Protein AF-A0A820QU55-F1 (afdb_monomer)

Secondary structure (DSSP, 8-state):
-----PPP-HHHHHHHHHHHS-HHHHTTS---HHHHHHHH-HHHHHHHHHHHHHHHHHHHHHHHHHHHHHHHHHTT-

Foldseek 3Di:
DDDDDDDDDVVLVVVLCVVAVPPVCPPPPDGPLVSCCVRVNDVVSVVVVVVVVVVVVVVVVVVVVVVVVVVVVVVVD

InterPro domains:
  IPR007632 Anoctamin [PTHR12308] (2-71)
  IPR049452 Anoctamin, transmembrane domain [PF04547] (36-72)

Structure (mmCIF, N/CA/C/O backbone):
data_AF-A0A820QU55-F1
#
_entry.id   AF-A0A820QU55-F1
#
loop_
_atom_site.group_PDB
_atom_site.id
_atom_site.type_symbol
_atom_site.label_atom_id
_atom_site.label_alt_id
_atom_site.label_comp_id
_atom_site.label_asym_id
_atom_site.label_entity_id
_atom_site.label_seq_id
_atom_site.pdbx_PDB_ins_code
_atom_site.Cartn_x
_atom_site.Cartn_y
_atom_site.Cartn_z
_atom_site.occupancy
_atom_site.B_iso_or_equiv
_atom_site.auth_seq_id
_atom_site.auth_comp_id
_atom_site.auth_asym_id
_atom_site.auth_atom_id
_atom_site.pdbx_PDB_model_num
ATOM 1 N N . ILE A 1 1 ? -26.912 21.919 8.426 1.00 57.41 1 ILE A N 1
ATOM 2 C CA . ILE A 1 1 ? -26.715 20.584 9.049 1.00 57.41 1 ILE A CA 1
ATOM 3 C C . ILE A 1 1 ? -25.238 20.465 9.427 1.00 57.41 1 ILE A C 1
ATOM 5 O O . ILE A 1 1 ? -24.401 20.678 8.558 1.00 57.41 1 ILE A O 1
ATOM 9 N N . ARG A 1 2 ? -24.912 20.248 10.712 1.00 69.06 2 ARG A N 1
ATOM 10 C CA . ARG A 1 2 ? -23.533 20.007 11.185 1.00 69.06 2 ARG A CA 1
ATOM 11 C C . ARG A 1 2 ? -23.157 18.54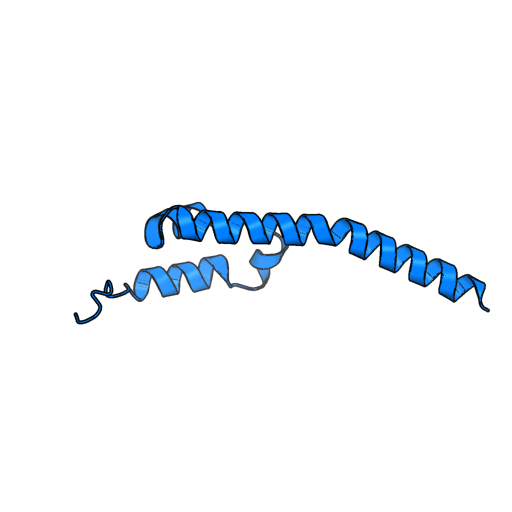4 10.922 1.00 69.06 2 ARG A C 1
ATOM 13 O O . ARG A 1 2 ? -24.014 17.670 10.946 1.00 69.06 2 ARG A O 1
ATOM 20 N N . GLN A 1 3 ? -21.887 18.309 10.628 1.00 75.94 3 GLN A N 1
ATOM 21 C CA . GLN A 1 3 ? -21.335 17.010 10.240 1.00 75.94 3 GLN A CA 1
ATOM 22 C C . GLN A 1 3 ? -21.330 16.066 11.453 1.00 75.94 3 GLN A C 1
ATOM 24 O O . GLN A 1 3 ? -20.879 16.471 12.524 1.00 75.94 3 GLN A O 1
ATOM 29 N N . VAL A 1 4 ? -21.811 14.829 11.296 1.00 77.94 4 VAL A N 1
ATOM 30 C CA . VAL A 1 4 ? -21.697 13.776 12.319 1.00 77.94 4 VAL A CA 1
ATOM 31 C C . VAL A 1 4 ? -20.535 12.877 11.917 1.00 77.94 4 VAL A C 1
ATOM 33 O O . VAL A 1 4 ? -20.639 12.103 10.970 1.00 77.94 4 VAL A O 1
ATOM 36 N N . LEU A 1 5 ? -19.410 13.031 12.610 1.00 81.12 5 LEU A N 1
ATOM 37 C CA . LEU A 1 5 ? -18.206 12.227 12.418 1.00 81.12 5 LEU A CA 1
ATOM 38 C C . LEU A 1 5 ? -18.034 11.303 13.620 1.00 81.12 5 LEU A C 1
ATOM 40 O O . LEU A 1 5 ? -18.188 11.726 14.765 1.00 81.12 5 LEU A O 1
ATOM 44 N N . THR A 1 6 ? -17.688 10.045 13.367 1.00 81.00 6 THR A N 1
ATOM 45 C CA . THR A 1 6 ? -17.333 9.107 14.431 1.00 81.00 6 THR A CA 1
ATOM 46 C C . THR A 1 6 ? -15.992 9.508 15.043 1.00 81.00 6 THR A C 1
ATOM 48 O O . THR A 1 6 ? -15.001 9.706 14.330 1.00 81.00 6 THR A O 1
ATOM 51 N N . LEU A 1 7 ? -15.947 9.614 16.372 1.00 85.69 7 LEU A N 1
ATOM 52 C CA . LEU A 1 7 ? -14.702 9.800 17.113 1.00 85.69 7 LEU A CA 1
ATOM 53 C C . LEU A 1 7 ? -13.801 8.582 16.880 1.00 85.69 7 LEU A C 1
ATOM 55 O O . LEU A 1 7 ? -14.177 7.451 17.177 1.00 85.69 7 LEU A O 1
ATOM 59 N N . HIS A 1 8 ? -12.623 8.818 16.307 1.00 85.50 8 HIS A N 1
ATOM 60 C CA . HIS A 1 8 ? -11.663 7.755 16.037 1.00 85.50 8 HIS A CA 1
ATOM 61 C C . HIS A 1 8 ? -11.050 7.243 17.341 1.00 85.50 8 HIS A C 1
ATOM 63 O O . HIS A 1 8 ? -10.630 8.027 18.195 1.00 85.50 8 HIS A O 1
ATOM 69 N N . ASN A 1 9 ? -10.923 5.923 17.458 1.00 86.50 9 ASN A N 1
ATOM 70 C CA . ASN A 1 9 ? -10.146 5.308 18.527 1.00 86.50 9 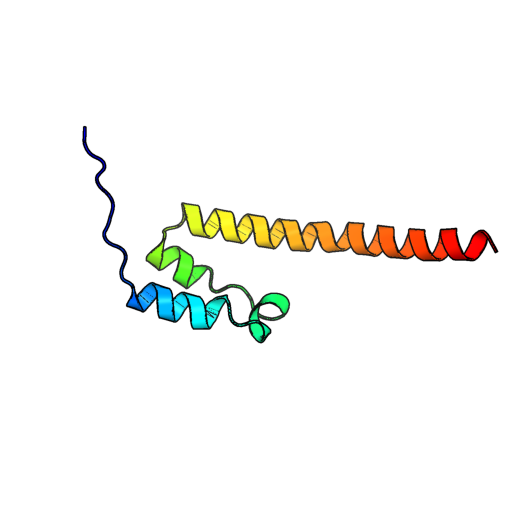ASN A CA 1
ATOM 71 C C . ASN A 1 9 ? -8.650 5.361 18.173 1.00 86.50 9 ASN A C 1
ATOM 73 O O . ASN A 1 9 ? -8.216 4.720 17.212 1.00 86.50 9 ASN A O 1
ATOM 77 N N . LYS A 1 10 ? -7.876 6.130 18.949 1.00 87.88 10 LYS A N 1
ATOM 78 C CA . LYS A 1 10 ? -6.435 6.329 18.735 1.00 87.88 10 LYS A CA 1
ATOM 79 C C . LYS A 1 10 ? -5.602 5.070 18.991 1.00 87.88 10 LYS A C 1
ATOM 81 O O . LYS A 1 10 ? -4.547 4.940 18.380 1.00 87.88 10 LYS A O 1
ATOM 86 N N . GLU A 1 11 ? -6.066 4.150 19.836 1.00 86.94 11 GLU A N 1
ATOM 87 C CA . GLU A 1 11 ? -5.331 2.920 20.162 1.00 86.94 11 GLU A CA 1
ATOM 88 C C . GLU A 1 11 ? -5.346 1.918 19.007 1.00 86.94 11 GLU A C 1
ATOM 90 O O . GLU A 1 11 ? -4.324 1.335 18.655 1.00 86.94 11 GLU A O 1
ATOM 95 N N . ILE A 1 12 ? -6.489 1.769 18.334 1.00 84.06 12 ILE A N 1
ATOM 96 C CA . ILE A 1 12 ? -6.580 0.894 17.156 1.00 84.06 12 ILE A CA 1
ATOM 97 C C . ILE A 1 12 ? -5.740 1.465 16.006 1.00 84.06 12 ILE A C 1
ATOM 99 O O . ILE A 1 12 ? -5.073 0.725 15.287 1.00 84.06 12 ILE A O 1
ATOM 103 N N . LEU A 1 13 ? -5.713 2.794 15.862 1.00 85.56 13 LEU A N 1
ATOM 104 C CA . LEU A 1 13 ? -4.884 3.463 14.860 1.00 85.56 13 LEU A CA 1
ATOM 105 C C . LEU A 1 13 ? -3.386 3.303 15.129 1.00 85.56 13 LEU A C 1
ATOM 107 O O . LEU A 1 13 ? -2.634 3.101 14.176 1.00 85.56 13 LEU A O 1
ATOM 111 N N . SER A 1 14 ? -2.936 3.388 16.386 1.00 84.56 14 SER A N 1
ATOM 112 C CA . SER A 1 14 ? -1.524 3.160 16.712 1.00 84.56 14 SER A CA 1
ATOM 113 C C . SER A 1 14 ? -1.130 1.711 16.429 1.00 84.56 14 SER A C 1
ATOM 115 O O . SER A 1 14 ? -0.120 1.490 15.766 1.00 84.56 14 SER A O 1
ATOM 117 N N . HIS A 1 15 ? -1.968 0.738 16.802 1.00 84.38 15 HIS A N 1
ATOM 118 C CA . HIS A 1 15 ? -1.744 -0.674 16.488 1.00 84.38 15 HIS A CA 1
ATOM 119 C C . HIS A 1 15 ? -1.688 -0.939 14.974 1.00 84.38 15 HIS A C 1
ATOM 121 O O . HIS A 1 15 ? -0.766 -1.599 14.483 1.00 84.38 15 HIS A O 1
ATOM 127 N N . LEU A 1 16 ? -2.639 -0.387 14.210 1.00 83.31 16 LEU A N 1
ATOM 128 C CA . LEU A 1 16 ? -2.648 -0.477 12.749 1.00 83.31 16 LEU A CA 1
ATOM 129 C C . LEU A 1 16 ? -1.393 0.158 12.151 1.00 83.31 16 LEU A C 1
ATOM 131 O O . LEU A 1 16 ? -0.791 -0.431 11.262 1.00 83.31 16 LEU A O 1
ATOM 135 N N . ARG A 1 17 ? -0.953 1.317 12.650 1.00 81.88 17 ARG A N 1
ATOM 136 C CA . ARG A 1 17 ? 0.259 1.991 12.167 1.00 81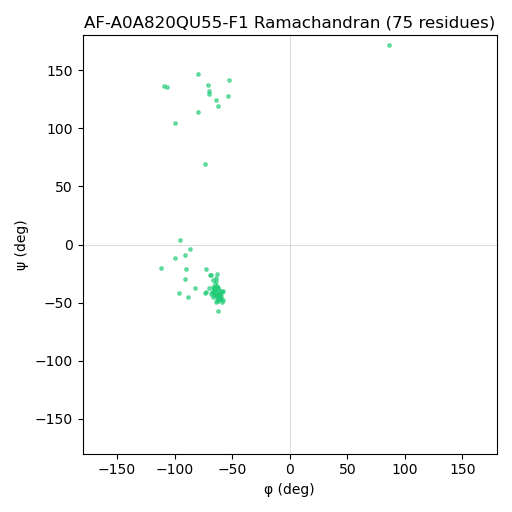.88 17 ARG A CA 1
ATOM 137 C C . ARG A 1 17 ? 1.511 1.147 12.398 1.00 81.88 17 ARG A C 1
ATOM 139 O O . ARG A 1 17 ? 2.278 0.959 11.458 1.00 81.88 17 ARG A O 1
ATOM 146 N N . GLU A 1 18 ? 1.701 0.616 13.603 1.00 79.81 18 GLU A N 1
ATOM 147 C CA . GLU A 1 18 ? 2.854 -0.239 13.917 1.00 79.81 18 GLU A CA 1
ATOM 148 C C . GLU A 1 18 ? 2.831 -1.550 13.114 1.00 79.81 18 GLU A C 1
ATOM 150 O O . GLU A 1 18 ? 3.872 -2.051 12.702 1.00 79.81 18 GLU A O 1
ATOM 155 N N . THR A 1 19 ? 1.648 -2.099 12.825 1.00 76.25 19 THR A N 1
ATOM 156 C CA . THR A 1 19 ? 1.529 -3.374 12.098 1.00 76.25 19 THR A CA 1
ATOM 157 C C . THR A 1 19 ? 1.635 -3.206 10.578 1.00 76.25 19 THR A C 1
ATOM 159 O O . THR A 1 19 ? 2.210 -4.063 9.901 1.00 76.25 19 THR A O 1
ATOM 162 N N . TRP A 1 20 ? 1.082 -2.117 10.035 1.00 72.25 20 TRP A N 1
ATOM 163 C CA . TRP A 1 20 ? 0.943 -1.865 8.596 1.00 72.25 20 TRP A CA 1
ATOM 164 C C . TRP A 1 20 ? 2.063 -0.999 8.004 1.00 72.25 20 TRP A C 1
ATOM 166 O O . TRP A 1 20 ? 2.533 -1.297 6.908 1.00 72.25 20 TRP A O 1
ATOM 176 N N . VAL A 1 21 ? 2.496 0.060 8.700 1.00 70.00 21 VAL A N 1
ATOM 177 C CA . VAL A 1 21 ? 3.414 1.088 8.158 1.00 70.00 21 VAL A CA 1
ATOM 178 C C . VAL A 1 21 ? 4.885 0.742 8.415 1.00 70.00 21 VAL A C 1
ATOM 180 O O . VAL A 1 21 ? 5.783 1.372 7.859 1.00 70.00 21 VAL A O 1
ATOM 183 N N . TRP A 1 22 ? 5.166 -0.288 9.217 1.00 70.75 22 TRP A N 1
ATOM 184 C CA . TRP A 1 22 ? 6.543 -0.652 9.530 1.00 70.75 22 TRP A CA 1
ATOM 185 C C . TRP A 1 22 ? 7.307 -1.101 8.266 1.00 70.75 22 TRP A C 1
ATOM 187 O O . TRP A 1 22 ? 6.887 -2.044 7.582 1.00 70.75 22 TRP A O 1
ATOM 197 N N . PRO A 1 23 ? 8.451 -0.466 7.943 1.00 57.88 23 PRO A N 1
ATOM 198 C CA . PRO A 1 23 ? 9.054 -0.495 6.606 1.00 57.88 23 PRO A CA 1
ATOM 199 C C . PRO A 1 23 ? 9.493 -1.890 6.144 1.00 57.88 23 PRO A C 1
ATOM 201 O O . PRO A 1 23 ? 9.496 -2.166 4.945 1.00 57.88 23 PRO A O 1
ATOM 204 N N . LYS A 1 24 ? 9.796 -2.814 7.071 1.00 58.50 24 LYS A N 1
ATOM 205 C CA . LYS A 1 24 ? 10.133 -4.204 6.714 1.00 58.50 24 LYS A CA 1
ATOM 206 C C . LYS A 1 24 ? 8.943 -5.010 6.179 1.00 58.50 24 LYS A C 1
ATOM 208 O O . LYS A 1 24 ? 9.155 -5.954 5.424 1.00 58.50 24 LYS A O 1
ATOM 213 N N . LYS A 1 25 ? 7.702 -4.667 6.546 1.00 58.25 25 LYS A N 1
ATOM 214 C CA . LYS A 1 25 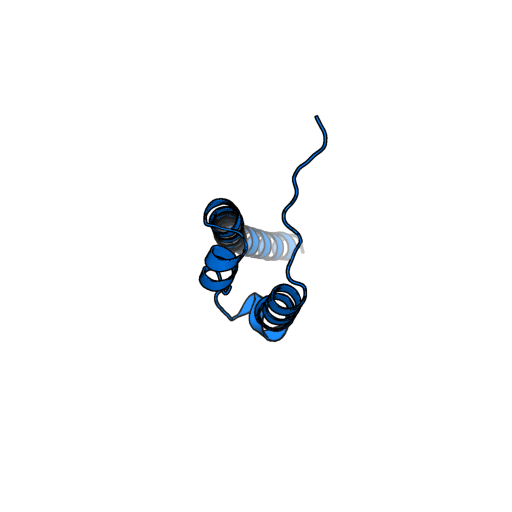? 6.500 -5.410 6.128 1.00 58.25 25 LYS A CA 1
ATOM 215 C C . LYS A 1 25 ? 5.893 -4.902 4.822 1.00 58.25 25 LYS A C 1
ATOM 217 O O . LYS A 1 25 ? 5.211 -5.671 4.154 1.00 58.25 25 LYS A O 1
ATOM 222 N N . PHE A 1 26 ? 6.175 -3.662 4.425 1.00 60.59 26 PHE A N 1
ATOM 223 C CA . PHE A 1 26 ? 5.535 -3.016 3.274 1.00 60.59 26 PHE A CA 1
ATOM 224 C C . PHE A 1 26 ? 5.758 -3.753 1.941 1.00 60.59 26 PHE A C 1
ATOM 226 O O . PHE A 1 26 ? 4.835 -3.885 1.142 1.00 60.59 26 PHE A O 1
ATOM 233 N N . PHE A 1 27 ? 6.968 -4.274 1.715 1.00 59.84 27 PHE A N 1
ATOM 234 C CA . PHE A 1 27 ? 7.318 -4.944 0.456 1.00 59.84 27 PHE A CA 1
ATOM 235 C C . PHE A 1 27 ? 7.061 -6.457 0.467 1.00 59.84 27 PHE A C 1
ATOM 237 O O . PHE A 1 27 ? 6.767 -7.032 -0.579 1.00 59.84 27 PHE A O 1
ATOM 244 N N . PHE A 1 28 ? 7.153 -7.104 1.634 1.00 57.62 28 PHE A N 1
ATOM 245 C CA . PHE A 1 28 ? 7.152 -8.569 1.744 1.00 57.62 28 PHE A CA 1
ATOM 246 C C . PHE A 1 28 ? 5.908 -9.164 2.406 1.00 57.62 28 PHE A C 1
ATOM 248 O O . PHE A 1 28 ? 5.628 -10.345 2.227 1.00 57.62 28 PHE A O 1
ATOM 255 N N . THR A 1 29 ? 5.146 -8.389 3.178 1.00 60.28 29 THR A N 1
ATOM 256 C CA . THR A 1 29 ? 3.992 -8.903 3.925 1.00 60.28 29 THR A CA 1
ATOM 257 C C . THR A 1 29 ? 2.692 -8.448 3.271 1.00 60.28 29 THR A C 1
ATOM 259 O O . THR A 1 29 ? 2.548 -7.293 2.874 1.00 60.28 29 THR A O 1
ATOM 262 N N . ARG A 1 30 ? 1.725 -9.367 3.142 1.00 67.31 30 ARG A N 1
ATOM 263 C CA . ARG A 1 30 ? 0.348 -9.024 2.753 1.00 67.31 30 ARG A CA 1
ATOM 264 C C . ARG A 1 30 ? -0.158 -7.938 3.709 1.00 67.31 30 ARG A C 1
ATOM 266 O O . ARG A 1 30 ? -0.066 -8.118 4.921 1.00 67.31 30 ARG A O 1
ATOM 273 N N . GLN A 1 31 ? -0.669 -6.826 3.176 1.00 75.00 31 GLN A N 1
ATOM 274 C CA . GLN A 1 31 ? -1.295 -5.792 4.007 1.00 75.0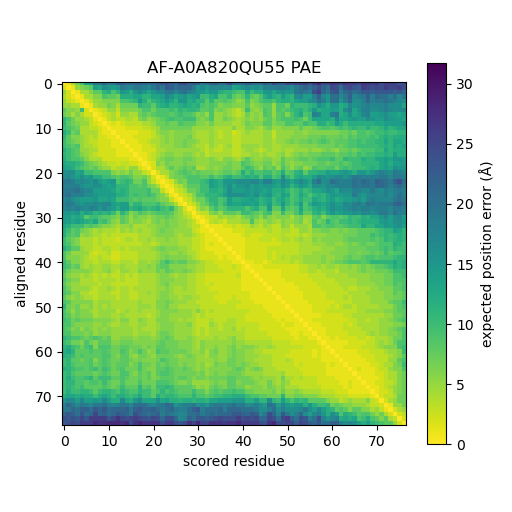0 31 GLN A CA 1
ATOM 275 C C . GLN A 1 31 ? -2.376 -6.430 4.902 1.00 75.00 31 GLN A C 1
ATOM 277 O O . GLN A 1 31 ? -3.085 -7.323 4.424 1.00 75.00 31 GLN A O 1
ATOM 282 N N . PRO A 1 32 ? -2.529 -5.995 6.166 1.00 80.19 32 PRO A N 1
ATOM 283 C CA . PRO A 1 32 ? -3.579 -6.479 7.059 1.00 80.19 32 PRO A CA 1
ATOM 284 C C . PRO A 1 32 ? -4.946 -5.900 6.646 1.00 80.19 32 PRO A C 1
ATOM 286 O O . PRO A 1 32 ? -5.518 -5.038 7.307 1.00 80.19 32 PRO A O 1
ATOM 289 N N . ILE A 1 33 ? -5.458 -6.347 5.495 1.00 81.12 33 ILE A N 1
ATOM 290 C CA . ILE A 1 33 ? -6.706 -5.850 4.891 1.00 81.12 33 ILE A CA 1
ATOM 291 C C . ILE A 1 33 ? -7.904 -6.158 5.795 1.00 81.12 33 ILE A C 1
ATOM 293 O O . ILE A 1 33 ? -8.847 -5.373 5.833 1.00 81.12 33 ILE A O 1
ATOM 297 N N . GLU A 1 34 ? -7.856 -7.259 6.547 1.00 83.62 34 GLU A N 1
ATOM 298 C CA . GLU A 1 34 ? -8.934 -7.652 7.456 1.00 83.62 34 GLU A CA 1
ATOM 299 C C . GLU A 1 34 ? -9.064 -6.694 8.650 1.00 83.62 34 GLU A C 1
ATOM 301 O O . GLU A 1 34 ? -10.166 -6.237 8.945 1.00 83.62 34 GLU A O 1
ATOM 306 N N . ASP A 1 35 ? -7.946 -6.271 9.246 1.00 85.38 35 ASP A N 1
ATOM 307 C CA . ASP A 1 35 ? -7.948 -5.297 10.347 1.00 85.38 35 ASP A CA 1
ATOM 308 C C . ASP A 1 35 ? -8.440 -3.917 9.866 1.00 85.38 35 ASP A C 1
ATOM 310 O O . ASP A 1 35 ? -9.213 -3.231 10.541 1.00 85.38 35 ASP A O 1
ATOM 314 N N . ILE A 1 36 ? -8.054 -3.527 8.643 1.00 86.31 36 ILE A N 1
ATOM 315 C CA . ILE A 1 36 ? -8.544 -2.307 7.979 1.00 86.31 36 ILE A CA 1
ATOM 316 C C . ILE A 1 36 ? -10.048 -2.421 7.703 1.00 86.31 36 ILE A C 1
ATOM 318 O O . ILE A 1 36 ? -10.788 -1.461 7.916 1.00 86.31 36 ILE A O 1
ATOM 322 N N . ARG A 1 37 ? -10.523 -3.592 7.262 1.00 88.81 37 ARG A N 1
ATOM 323 C CA . ARG A 1 37 ? -11.943 -3.869 7.003 1.00 88.81 37 ARG A CA 1
ATOM 324 C C . ARG A 1 37 ? -12.771 -3.790 8.278 1.00 88.81 37 ARG A C 1
ATOM 326 O O . ARG A 1 37 ? -13.879 -3.263 8.225 1.00 88.81 37 ARG A O 1
ATOM 333 N N . GLN A 1 38 ? -12.252 -4.280 9.399 1.00 88.69 38 GLN A N 1
ATOM 334 C CA . GLN A 1 38 ? -12.956 -4.263 10.677 1.00 88.69 38 GLN A CA 1
ATOM 335 C C . GLN A 1 38 ? -13.076 -2.846 11.260 1.00 88.69 38 GLN A C 1
ATOM 337 O O . GLN A 1 38 ? -14.123 -2.513 11.810 1.00 88.69 38 GLN A O 1
ATOM 342 N N . TYR A 1 39 ? -12.051 -1.997 11.110 1.00 89.00 39 TYR A N 1
ATOM 343 C CA . TYR A 1 39 ? -12.059 -0.635 11.663 1.00 89.00 39 TYR A CA 1
ATOM 344 C C . TYR A 1 39 ? -12.667 0.420 10.723 1.00 89.00 39 TYR A C 1
ATOM 346 O O . TYR A 1 39 ? -13.467 1.247 11.153 1.00 89.00 39 TYR A O 1
ATOM 354 N N . PHE A 1 40 ? -12.308 0.398 9.435 1.00 87.62 40 PHE A N 1
ATOM 355 C CA . PHE A 1 40 ? -12.748 1.387 8.441 1.00 87.62 40 PHE A CA 1
ATOM 356 C C . PHE A 1 40 ? -13.916 0.904 7.569 1.00 87.62 40 PHE A C 1
ATOM 358 O O . PHE A 1 40 ? -14.526 1.687 6.841 1.00 87.62 40 PHE A O 1
ATOM 365 N N . GLY A 1 41 ? -14.247 -0.384 7.619 1.00 90.62 41 GLY A N 1
ATOM 366 C CA . GLY A 1 41 ? -15.286 -0.978 6.789 1.00 90.62 41 GLY A CA 1
ATOM 367 C C . GLY A 1 41 ? -14.796 -1.426 5.410 1.00 90.62 41 GLY A C 1
ATOM 368 O O . GLY A 1 41 ? -13.679 -1.159 4.959 1.00 90.62 41 GLY A O 1
ATOM 369 N N . VAL A 1 42 ? -15.688 -2.121 4.703 1.00 91.94 42 VAL A N 1
ATOM 370 C CA . VAL A 1 42 ? -15.378 -2.814 3.440 1.00 91.94 42 VAL A CA 1
ATOM 371 C C . VAL A 1 42 ? -14.989 -1.853 2.313 1.00 91.94 42 VAL A C 1
ATOM 373 O O . VAL A 1 42 ? -14.100 -2.172 1.530 1.00 91.94 42 VAL A O 1
ATOM 376 N N . LYS A 1 43 ? -15.604 -0.664 2.233 1.00 91.56 43 LYS A N 1
ATOM 377 C CA . LYS A 1 43 ? -15.346 0.298 1.142 1.00 91.56 43 LYS A CA 1
ATOM 378 C C . LYS A 1 43 ? -13.891 0.777 1.126 1.00 91.56 43 LYS A C 1
ATOM 380 O O . LYS A 1 43 ? -13.257 0.796 0.076 1.00 91.56 43 LYS A O 1
ATOM 385 N N . ILE A 1 44 ? -13.364 1.131 2.296 1.00 91.19 44 ILE A N 1
ATOM 386 C CA . ILE A 1 44 ? -11.993 1.628 2.451 1.00 91.19 44 ILE A CA 1
ATOM 387 C C . ILE A 1 44 ? -10.993 0.477 2.296 1.00 91.19 44 ILE A C 1
ATOM 389 O O . ILE A 1 44 ? -10.001 0.619 1.586 1.00 91.19 44 ILE A O 1
ATOM 393 N N . ALA A 1 45 ? -11.287 -0.696 2.866 1.00 90.06 45 ALA A N 1
ATOM 394 C CA . ALA A 1 45 ? -10.459 -1.887 2.682 1.00 90.06 45 ALA A CA 1
ATOM 395 C C . ALA A 1 45 ? -10.333 -2.301 1.202 1.00 90.06 45 ALA A C 1
ATOM 397 O O . ALA A 1 45 ? -9.241 -2.637 0.741 1.00 90.06 45 ALA A O 1
ATOM 398 N N . LEU A 1 46 ? -11.426 -2.224 0.434 1.00 91.38 46 LEU A N 1
ATOM 399 C CA . LEU A 1 46 ? -11.426 -2.537 -0.995 1.00 91.38 46 LEU A CA 1
ATOM 400 C C . LEU A 1 46 ? -10.585 -1.542 -1.805 1.00 91.38 46 LEU A C 1
ATOM 402 O O . LEU A 1 46 ? -9.840 -1.960 -2.687 1.00 91.38 46 LEU A O 1
ATOM 406 N N . TYR A 1 47 ? -10.653 -0.248 -1.481 1.00 91.62 47 TYR A N 1
ATOM 407 C CA . TYR A 1 47 ? -9.816 0.781 -2.104 1.00 91.62 47 TYR A CA 1
ATOM 408 C C . TYR A 1 47 ? -8.317 0.484 -1.930 1.00 91.62 47 TYR A C 1
ATOM 410 O O . TYR A 1 47 ? -7.563 0.480 -2.905 1.00 91.62 47 TYR A O 1
ATOM 418 N N . PHE A 1 48 ? -7.884 0.150 -0.710 1.00 88.00 48 PHE A N 1
ATOM 419 C CA . PHE A 1 48 ? -6.487 -0.213 -0.449 1.00 88.00 48 PHE A CA 1
ATOM 420 C C . PHE A 1 48 ? -6.072 -1.522 -1.137 1.00 88.00 48 PHE A C 1
ATOM 422 O O . PHE A 1 48 ? -4.958 -1.618 -1.662 1.00 88.00 48 PHE A O 1
ATOM 429 N N . CYS A 1 49 ? -6.969 -2.510 -1.192 1.00 89.38 49 CYS A N 1
ATOM 430 C CA . CYS A 1 49 ? -6.752 -3.750 -1.937 1.00 89.38 49 CYS A CA 1
ATOM 431 C C . CYS A 1 49 ? -6.531 -3.473 -3.434 1.00 89.38 49 CYS A C 1
ATOM 433 O O . CYS A 1 49 ? -5.556 -3.949 -4.020 1.00 89.38 49 CYS A O 1
ATOM 435 N N . TRP A 1 50 ? -7.385 -2.637 -4.028 1.00 91.31 50 TRP A N 1
ATOM 436 C CA . TRP A 1 50 ? -7.304 -2.248 -5.433 1.00 91.31 50 TRP A CA 1
ATOM 437 C C . TRP A 1 50 ? -5.990 -1.542 -5.772 1.00 91.31 50 TRP A C 1
ATOM 439 O O . TRP A 1 50 ? -5.333 -1.894 -6.750 1.00 91.31 50 TRP A O 1
ATOM 449 N N . ILE A 1 51 ? -5.5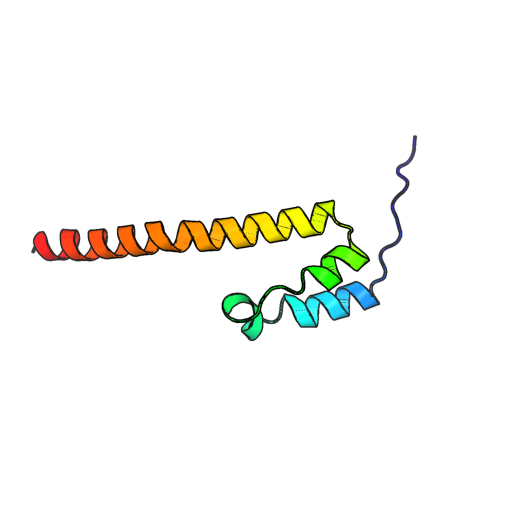51 -0.592 -4.944 1.00 90.12 51 ILE A N 1
ATOM 450 C CA . ILE A 1 51 ? -4.274 0.107 -5.158 1.00 90.12 51 ILE A CA 1
ATOM 451 C C . ILE A 1 51 ? -3.100 -0.863 -5.068 1.00 90.12 51 ILE A C 1
ATOM 453 O O . ILE A 1 51 ? -2.209 -0.837 -5.912 1.00 90.12 51 ILE A O 1
ATOM 457 N N . SER A 1 52 ? -3.109 -1.753 -4.077 1.00 87.06 52 SER A N 1
ATOM 458 C CA . SER A 1 52 ? -2.048 -2.748 -3.901 1.00 87.06 52 SER A CA 1
ATOM 459 C C . SER A 1 52 ? -1.961 -3.708 -5.088 1.00 87.06 52 SER A C 1
ATOM 461 O O . SER A 1 52 ? -0.866 -4.091 -5.503 1.00 87.06 52 SER A O 1
ATOM 463 N N . PHE A 1 53 ? -3.109 -4.077 -5.656 1.00 88.38 53 PHE A N 1
ATOM 464 C CA . PHE A 1 53 ? -3.194 -4.846 -6.891 1.00 88.38 53 PHE A CA 1
ATOM 465 C C . PHE A 1 53 ? -2.624 -4.061 -8.080 1.00 88.38 53 PHE A C 1
ATOM 467 O O . PHE A 1 53 ? -1.756 -4.571 -8.789 1.00 88.38 53 PHE A O 1
ATOM 474 N N . TYR A 1 54 ? -3.041 -2.807 -8.257 1.00 90.81 54 TYR A N 1
ATOM 475 C CA . TYR A 1 54 ? -2.602 -1.966 -9.368 1.00 90.81 54 TYR A CA 1
ATOM 476 C C . TYR A 1 54 ? -1.089 -1.702 -9.332 1.00 90.81 54 TYR A C 1
ATOM 478 O O . TYR A 1 54 ? -0.408 -1.886 -10.335 1.00 90.81 54 TYR A O 1
ATOM 486 N N . THR A 1 55 ? -0.520 -1.387 -8.165 1.00 89.69 55 THR A N 1
ATOM 487 C CA . THR A 1 55 ? 0.933 -1.205 -7.993 1.00 89.69 55 THR A CA 1
ATOM 488 C C . THR A 1 55 ? 1.721 -2.458 -8.386 1.00 89.69 55 THR A C 1
ATOM 490 O O . THR A 1 55 ? 2.765 -2.358 -9.031 1.00 89.69 55 THR A O 1
ATOM 493 N N . LYS A 1 56 ? 1.218 -3.654 -8.050 1.00 87.31 56 LYS A N 1
ATOM 494 C CA . LYS A 1 56 ? 1.834 -4.923 -8.472 1.00 87.31 56 LYS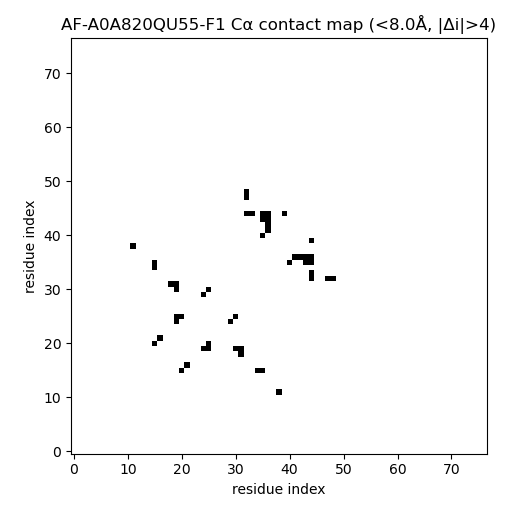 A CA 1
ATOM 495 C C . LYS A 1 56 ? 1.713 -5.133 -9.982 1.00 87.31 56 LYS A C 1
ATOM 497 O O . LYS A 1 56 ? 2.687 -5.546 -10.605 1.00 87.31 56 LYS A O 1
ATOM 502 N N . ALA A 1 57 ? 0.562 -4.811 -10.569 1.00 91.56 57 ALA A N 1
ATOM 503 C CA . ALA A 1 57 ? 0.355 -4.892 -12.011 1.00 91.56 57 ALA A CA 1
ATOM 504 C C . ALA A 1 57 ? 1.286 -3.942 -12.785 1.00 91.56 57 ALA A C 1
ATOM 506 O O . ALA A 1 57 ? 1.818 -4.338 -13.815 1.00 91.56 57 ALA A O 1
ATOM 507 N N . LEU A 1 58 ? 1.551 -2.736 -12.263 1.00 91.31 58 LEU A N 1
ATOM 508 C CA . LEU A 1 58 ? 2.466 -1.754 -12.866 1.00 91.31 58 LEU A CA 1
ATOM 509 C C . LEU A 1 58 ? 3.945 -2.133 -12.741 1.00 91.31 58 LEU A C 1
ATOM 511 O O . LEU A 1 58 ? 4.765 -1.665 -13.529 1.00 91.31 58 LEU A O 1
ATOM 515 N N . CYS A 1 59 ? 4.300 -2.997 -11.792 1.00 91.00 59 CYS A N 1
ATOM 516 C CA . CYS A 1 59 ? 5.675 -3.460 -11.636 1.00 91.00 59 CYS A CA 1
ATOM 517 C C . CYS A 1 59 ? 6.160 -4.239 -12.876 1.00 91.00 59 CYS A C 1
ATOM 519 O O . CYS A 1 59 ? 7.306 -4.078 -13.287 1.00 91.00 59 CYS A O 1
ATOM 521 N N . LEU A 1 60 ? 5.279 -5.008 -13.528 1.00 89.88 60 LEU A N 1
ATOM 522 C CA . LEU A 1 60 ? 5.601 -5.763 -14.747 1.00 89.88 60 LEU A CA 1
ATOM 523 C C . LEU A 1 60 ? 6.015 -4.868 -15.936 1.00 89.88 60 LEU A C 1
ATOM 525 O O . LEU A 1 60 ? 7.128 -5.044 -16.436 1.00 89.88 60 LEU A O 1
ATOM 529 N N . PRO A 1 61 ? 5.198 -3.894 -16.394 1.00 94.88 61 PRO A N 1
ATOM 530 C CA . PRO A 1 61 ? 5.595 -2.994 -17.473 1.00 94.88 61 PRO A CA 1
ATOM 531 C C . PRO A 1 61 ? 6.751 -2.075 -17.069 1.00 94.88 61 PRO A C 1
ATOM 533 O O . PRO A 1 61 ? 7.565 -1.740 -17.924 1.00 94.88 61 PRO A O 1
ATOM 536 N N . ALA A 1 62 ? 6.879 -1.706 -15.788 1.00 94.62 62 ALA A N 1
ATOM 537 C CA . ALA A 1 62 ? 8.027 -0.938 -15.312 1.00 94.62 62 ALA A CA 1
ATOM 538 C C . ALA A 1 62 ? 9.341 -1.721 -15.478 1.00 94.62 62 ALA A C 1
ATOM 540 O O . ALA A 1 62 ? 10.300 -1.191 -16.035 1.00 94.62 62 ALA A O 1
ATOM 541 N N . LEU A 1 63 ? 9.378 -2.995 -15.068 1.00 94.94 63 LEU A N 1
ATOM 542 C CA . LEU A 1 63 ? 10.540 -3.866 -15.275 1.00 94.94 63 LEU A CA 1
ATOM 543 C C . LEU A 1 63 ? 10.845 -4.053 -16.764 1.00 94.94 63 LEU A C 1
ATOM 545 O O . LEU A 1 63 ? 12.000 -3.946 -17.168 1.00 94.94 63 LEU A O 1
ATOM 549 N N . TYR A 1 64 ? 9.820 -4.272 -17.587 1.00 95.56 64 TYR A N 1
ATOM 550 C CA . TYR A 1 64 ? 9.982 -4.400 -19.034 1.00 95.56 64 TYR A CA 1
ATOM 551 C C . TYR A 1 64 ? 10.564 -3.128 -19.675 1.00 95.56 64 TYR A C 1
ATOM 553 O O . TYR A 1 64 ? 11.513 -3.203 -20.454 1.00 95.56 64 TYR A O 1
ATOM 561 N N . GLY A 1 65 ? 10.058 -1.952 -19.292 1.00 94.81 65 GLY A N 1
ATOM 562 C CA . GLY A 1 65 ? 10.572 -0.662 -19.752 1.00 94.81 65 GLY A CA 1
ATOM 563 C C . GLY A 1 65 ? 12.024 -0.421 -19.337 1.00 94.81 65 GLY A C 1
ATOM 564 O O . GLY A 1 65 ? 12.826 0.018 -20.156 1.00 94.81 65 GLY A O 1
ATOM 565 N N . ILE A 1 66 ? 12.390 -0.778 -18.101 1.00 95.25 66 ILE A N 1
ATOM 566 C CA . ILE A 1 66 ? 13.775 -0.700 -17.613 1.00 95.25 66 ILE A CA 1
ATOM 567 C C . ILE A 1 66 ? 14.690 -1.602 -18.450 1.00 95.25 66 ILE A C 1
ATOM 569 O O . ILE A 1 66 ? 15.753 -1.164 -18.885 1.00 95.25 66 ILE A O 1
ATOM 573 N N . ILE A 1 67 ? 14.271 -2.841 -18.720 1.00 94.25 67 ILE A N 1
ATOM 574 C CA . ILE A 1 67 ? 15.034 -3.791 -19.536 1.00 94.25 67 ILE A CA 1
ATOM 575 C C . ILE A 1 67 ? 15.287 -3.217 -20.939 1.00 94.25 67 ILE A C 1
ATOM 577 O O . ILE A 1 67 ? 16.432 -3.187 -21.391 1.00 94.25 67 ILE A O 1
ATOM 581 N N . ILE A 1 68 ? 14.248 -2.708 -21.608 1.00 94.12 68 ILE A N 1
ATOM 582 C CA . ILE A 1 68 ? 14.376 -2.092 -22.939 1.00 94.12 68 ILE A CA 1
ATOM 583 C C . ILE A 1 68 ? 15.292 -0.870 -22.904 1.00 94.12 68 ILE A C 1
ATOM 585 O O . ILE A 1 68 ? 16.122 -0.709 -23.800 1.00 94.12 68 ILE A O 1
ATOM 589 N N . TRP A 1 69 ? 15.153 -0.014 -21.890 1.00 92.88 69 TRP A N 1
ATOM 590 C CA . TRP A 1 69 ? 15.972 1.185 -21.738 1.00 92.88 69 TRP A CA 1
ATOM 591 C C . TRP A 1 69 ? 17.460 0.837 -21.635 1.00 92.88 69 TRP A C 1
ATOM 593 O O . TRP A 1 69 ? 18.276 1.423 -22.345 1.00 92.88 69 TRP A O 1
ATOM 603 N N . PHE A 1 70 ? 17.811 -0.181 -20.841 1.00 92.81 70 PHE A N 1
ATOM 604 C CA . PHE A 1 70 ? 19.190 -0.660 -20.742 1.00 92.81 70 PHE A CA 1
ATOM 605 C C . PHE A 1 70 ? 19.710 -1.248 -22.060 1.00 92.81 70 PHE A C 1
ATOM 607 O O . PHE A 1 70 ? 20.831 -0.930 -22.453 1.00 92.81 70 PHE A O 1
ATOM 614 N N . TYR A 1 71 ? 18.926 -2.077 -22.759 1.00 89.88 71 TYR A N 1
ATOM 615 C CA . TYR A 1 71 ? 19.350 -2.653 -24.043 1.00 89.88 71 TYR A CA 1
ATOM 616 C C . TYR A 1 71 ? 19.521 -1.595 -25.134 1.00 89.88 71 TYR A C 1
ATOM 618 O O . TYR A 1 71 ? 20.516 -1.607 -25.853 1.00 89.88 71 TYR A O 1
ATOM 626 N N . THR A 1 72 ? 18.581 -0.659 -25.232 1.00 87.12 72 THR A N 1
ATOM 627 C CA . THR A 1 72 ? 18.627 0.421 -26.223 1.00 87.12 72 THR A CA 1
ATOM 628 C C . THR A 1 72 ? 19.791 1.362 -25.937 1.00 87.12 72 THR A C 1
ATOM 630 O O . THR A 1 72 ? 20.555 1.664 -26.846 1.00 87.12 72 THR A O 1
ATOM 633 N N . GLY A 1 73 ? 19.985 1.760 -24.674 1.00 77.81 73 GLY A N 1
ATOM 634 C CA . GLY A 1 73 ? 21.115 2.594 -24.265 1.00 77.81 73 GLY A CA 1
ATOM 635 C C . GLY A 1 73 ? 22.464 1.927 -24.538 1.00 77.81 73 GLY A C 1
ATOM 636 O O . GLY A 1 73 ? 23.363 2.574 -25.054 1.00 77.81 73 GLY A O 1
ATOM 637 N N . ARG A 1 74 ? 22.600 0.617 -24.284 1.00 69.62 74 ARG A N 1
ATOM 638 C CA . ARG A 1 74 ? 23.819 -0.156 -24.598 1.00 69.62 74 ARG A CA 1
ATOM 639 C C . ARG A 1 74 ? 24.123 -0.235 -26.094 1.00 69.62 74 ARG A C 1
ATOM 641 O O . ARG A 1 74 ? 25.287 -0.366 -26.436 1.00 69.62 74 ARG A O 1
ATOM 648 N N . ASN A 1 75 ? 23.107 -0.179 -26.954 1.00 68.88 75 ASN A N 1
ATOM 649 C CA . ASN A 1 75 ? 23.249 -0.304 -28.406 1.00 68.88 75 ASN A CA 1
ATOM 650 C C . ASN A 1 75 ? 23.550 1.037 -29.111 1.00 68.88 75 ASN A C 1
ATOM 652 O O . ASN A 1 75 ? 23.710 1.057 -30.327 1.00 68.88 75 ASN A O 1
ATOM 656 N N . GLN A 1 76 ? 23.581 2.157 -28.374 1.00 60.94 76 GLN A N 1
ATOM 657 C CA . GLN A 1 76 ? 23.967 3.476 -28.896 1.00 60.94 76 GLN A CA 1
ATOM 658 C C . GLN A 1 76 ? 25.452 3.827 -28.661 1.00 60.94 76 GLN A C 1
ATOM 660 O O . GLN A 1 76 ? 25.856 4.938 -29.007 1.00 60.94 76 GLN A O 1
ATOM 665 N N . TYR A 1 77 ? 26.249 2.905 -28.102 1.00 49.72 77 TYR A N 1
ATOM 666 C CA . TYR A 1 77 ? 27.707 3.019 -27.945 1.00 49.72 77 TYR A CA 1
ATOM 667 C C . TYR A 1 77 ? 28.429 1.964 -28.780 1.00 49.72 77 TYR A C 1
ATOM 669 O O . TYR A 1 77 ? 27.969 0.799 -28.761 1.00 49.72 77 TYR A O 1
#

pLDDT: mean 82.16, std 11.63, range [49.72, 95.56]

Sequence (77 aa):
IRQVLTLHNKEILSHLRETWVWPKKFFFTRQPIEDIRQYFGVKIALYFCWISFYTKALCLPALYGIIIWFYTGRNQY

Radius of gyration: 19.4 Å; Cα contact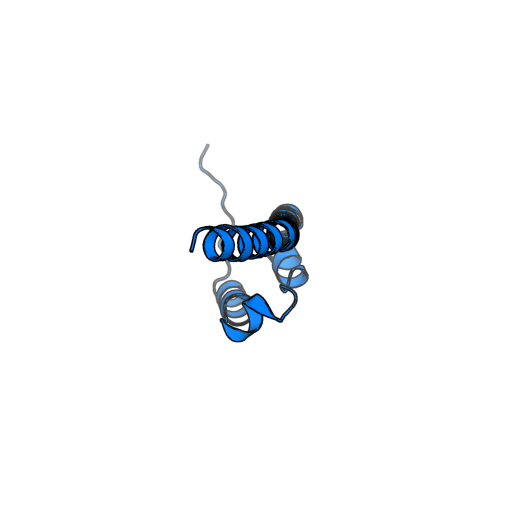s (8 Å, |Δi|>4): 25; chains: 1; bounding box: 54×30×49 Å

Solvent-accessible surface area (backbone atoms only — not comparable to full-atom values): 4683 Å² total; per-residue (Å²): 136,83,86,90,74,84,83,78,64,66,66,64,50,51,53,48,42,64,69,52,66,38,77,80,37,63,86,75,43,81,74,6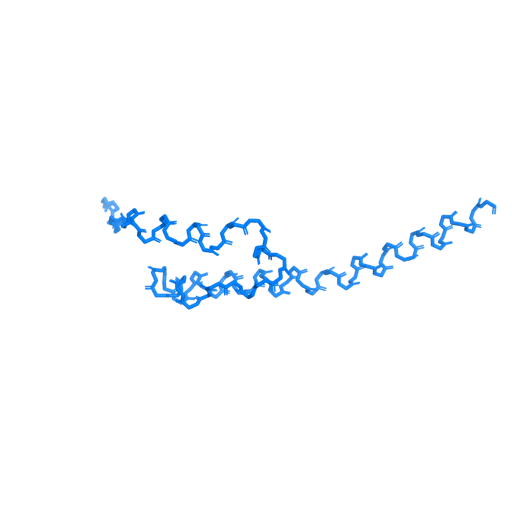4,49,65,64,40,26,73,74,66,29,63,72,54,27,49,53,54,51,51,50,56,51,49,58,56,59,50,47,55,60,50,52,52,50,51,54,51,50,54,55,56,59,59,70,76,107

Organism: NCBI:txid433720

Mean predicted aligned error: 7.92 Å